Protein AF-0000000084706308 (afdb_homodimer)

Solvent-accessible surface area (backbone atoms only — not comparable to full-atom values): 10178 Å² total; per-residue (Å²): 135,61,53,50,60,60,33,54,38,55,50,48,43,50,51,79,38,47,87,76,48,51,57,66,57,46,27,50,43,51,40,46,37,45,72,59,53,70,84,87,71,53,30,69,55,48,35,55,48,48,58,41,57,66,33,68,71,45,45,56,20,54,71,73,40,57,69,68,36,50,52,40,48,49,49,53,52,53,50,44,68,77,33,52,69,28,53,55,66,61,70,117,137,63,51,49,59,59,32,54,38,55,51,47,44,52,50,78,37,48,87,76,47,52,58,67,56,48,28,49,42,52,41,47,37,46,72,60,55,70,84,86,68,54,31,68,57,47,34,55,49,47,60,40,57,66,32,68,71,45,44,57,21,55,72,71,42,58,68,68,36,50,52,41,48,49,50,51,50,50,49,45,68,75,35,52,70,28,54,56,67,58,71,116

InterPro domains:
  IPR006942 TH1 protein [PF04858] (2-83)
  IPR006942 TH1 protein [PTHR12144] (1-85)

Radius of gyration: 16.3 Å; Cα contacts (8 Å, |Δi|>4): 194; chains: 2; bounding box: 35×44×39 Å

Organism: Hyaloperonospora arabidopsidis (strain Emoy2) (NCBI:txid559515)

pLDDT: mean 88.95, std 15.42, range [30.66, 98.44]

Foldseek 3Di:
DPCVVPVLVVLVVCLVCVVVDALVRLLVVLQVVLVPDDDDDALSRLQSVVSNCPDPSSVVSLVVHDPSSVVSVVVSVVNCVVPVVSPPVPPD/DDCVVPVLVVLVVCLVCVVVDALVRLLVVLQVVLVPDDDDDALSRLQSVVSNCPDPSSVVSLVVHDPSSVVSVVVSVVNCVVPVVSPVVPPD

Secondary structure (DSSP, 8-state):
---GGGHHHHHHHHHHTTTTS-HHHHHHHHHHHHTT--SSPPHHHHHHHHHHHTSHHHHHHHHTS-HHHHHHHHHHHHHHHH-THHHHTT--/----TTHHHHHHHHHHTTTTS-HHHHHHHHHHHHTT--SSPPHHHHHHHHHHHTSHHHHHHHHTS-HHHHHHHHHHHHHHHH-THHHHTT--

Sequence (184 aa):
MITSGYVLPVLEFVYTNTLELDQALLRNFISMLFARIAPPFSPKFSAALTKILTHPKVQTAIKLCPIESKAKLRSFVGFCKKNPSVLSAAHFMITSGYVLPVLEFVYTNTLELDQALLRNFISMLFARIAPPFSPKFSAALTKILTHPKVQTAIKLCPIESKAKLRSFVGFCKKNPSVLSAAHF

Structure (mmCIF, N/CA/C/O backbone):
data_AF-0000000084706308-model_v1
#
loop_
_entity.id
_entity.type
_entity.pdbx_description
1 polymer 'BTB domain-containing protein'
#
loop_
_atom_site.group_PDB
_atom_site.id
_atom_site.type_symbol
_atom_site.label_atom_id
_atom_site.label_alt_id
_atom_site.label_comp_id
_atom_site.label_asym_id
_atom_site.label_entity_id
_atom_site.label_seq_id
_atom_site.pdbx_PDB_ins_code
_atom_site.Cartn_x
_atom_site.Cartn_y
_atom_site.Cartn_z
_atom_site.occupancy
_atom_site.B_iso_or_equiv
_atom_site.auth_seq_id
_atom_site.auth_comp_id
_atom_site.auth_asym_id
_atom_site.auth_atom_id
_atom_site.pdbx_PDB_model_num
ATOM 1 N N . MET A 1 1 ? -20.875 3.316 4.938 1 35.03 1 MET A N 1
ATOM 2 C CA . MET A 1 1 ? -20.328 3.658 3.629 1 35.03 1 MET A CA 1
ATOM 3 C C . MET A 1 1 ? -18.859 3.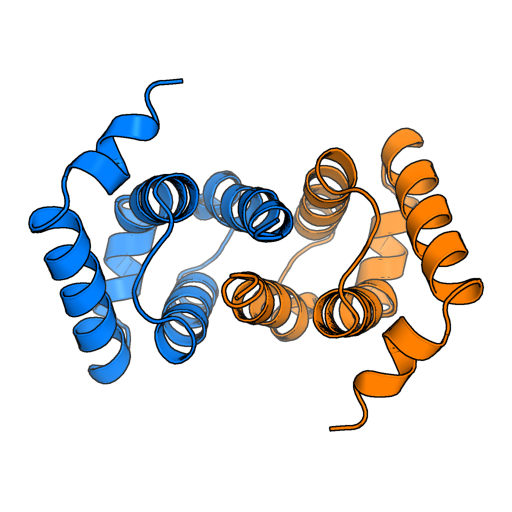246 3.523 1 35.03 1 MET A C 1
ATOM 5 O O . MET A 1 1 ? -18.047 3.586 4.391 1 35.03 1 MET A O 1
ATOM 9 N N . ILE A 1 2 ? -18.312 2.1 2.969 1 40.81 2 ILE A N 1
ATOM 10 C CA . ILE A 1 2 ? -17.25 1.104 2.885 1 40.81 2 ILE A CA 1
ATOM 11 C C . ILE A 1 2 ? -15.961 1.766 2.414 1 40.81 2 ILE A C 1
ATOM 13 O O . ILE A 1 2 ? -15.938 2.41 1.363 1 40.81 2 ILE A O 1
ATOM 17 N N . THR A 1 3 ? -15.109 2.379 3.312 1 47.69 3 THR A N 1
ATOM 18 C CA . THR A 1 3 ? -13.867 3.143 3.387 1 47.69 3 THR A CA 1
ATOM 19 C C . THR A 1 3 ? -12.781 2.496 2.529 1 47.69 3 THR A C 1
ATOM 21 O O . THR A 1 3 ? -11.867 1.855 3.055 1 47.69 3 THR A O 1
ATOM 24 N N . SER A 1 4 ? -13.281 1.636 1.463 1 55.03 4 SER A N 1
ATOM 25 C CA . SER A 1 4 ? -12.383 1.164 0.416 1 55.03 4 SER A CA 1
ATOM 26 C C . SER A 1 4 ? -11.531 2.305 -0.135 1 55.03 4 SER A C 1
ATOM 28 O O . SER A 1 4 ? -10.539 2.066 -0.82 1 55.03 4 SER A O 1
ATOM 30 N N . GLY A 1 5 ? -11.727 3.424 0.376 1 72.25 5 GLY A N 1
ATOM 31 C CA . GLY A 1 5 ? -11.18 4.586 -0.306 1 72.25 5 GLY A CA 1
ATOM 32 C C . GLY A 1 5 ? -9.703 4.797 -0.035 1 72.25 5 GLY A C 1
ATOM 33 O O . GLY A 1 5 ? -9.023 5.504 -0.78 1 72.25 5 GLY A O 1
ATOM 34 N N . TYR A 1 6 ? -9.25 3.924 0.937 1 83.06 6 TYR A N 1
ATOM 35 C CA . TYR A 1 6 ? -7.867 4.215 1.285 1 83.06 6 TYR A CA 1
ATOM 36 C C . TYR A 1 6 ? -6.914 3.27 0.565 1 83.06 6 TYR A C 1
ATOM 38 O O . TYR A 1 6 ? -5.723 3.561 0.436 1 83.06 6 TYR A O 1
ATOM 46 N N . VAL A 1 7 ? -7.484 2.186 0.052 1 87.88 7 VAL A N 1
ATOM 47 C CA . VAL A 1 7 ? -6.586 1.13 -0.401 1 87.88 7 VAL A CA 1
ATOM 48 C C . VAL A 1 7 ? -6.105 1.432 -1.818 1 87.88 7 VAL A C 1
ATOM 50 O O . VAL A 1 7 ? -4.984 1.078 -2.189 1 87.88 7 VAL A O 1
ATOM 53 N N . LEU A 1 8 ? -6.844 2.201 -2.543 1 90.38 8 LEU A N 1
ATOM 54 C CA . LEU A 1 8 ? -6.562 2.393 -3.963 1 90.38 8 LEU A CA 1
ATOM 55 C C . LEU A 1 8 ? -5.281 3.195 -4.156 1 90.38 8 LEU A C 1
ATOM 57 O O . LEU A 1 8 ? -4.414 2.809 -4.945 1 90.38 8 LEU A O 1
ATOM 61 N N . PRO A 1 9 ? -5.055 4.219 -3.395 1 91.81 9 PRO A N 1
ATOM 62 C CA . PRO A 1 9 ? -3.799 4.945 -3.6 1 91.81 9 PRO A CA 1
ATOM 63 C C . PRO A 1 9 ? -2.574 4.117 -3.215 1 91.81 9 PRO A C 1
ATOM 65 O O . PRO A 1 9 ? -1.508 4.273 -3.816 1 91.81 9 PRO A O 1
ATOM 68 N N . VAL A 1 10 ? -2.76 3.246 -2.312 1 91.75 10 VAL A N 1
ATOM 69 C CA . VAL A 1 10 ? -1.628 2.443 -1.862 1 91.75 10 VAL A CA 1
ATOM 70 C C . VAL A 1 10 ? -1.319 1.361 -2.895 1 91.75 10 VAL A C 1
ATOM 72 O O . VAL A 1 10 ? -0.152 1.085 -3.184 1 91.75 10 VAL A O 1
ATOM 75 N N . LEU A 1 11 ? -2.377 0.838 -3.49 1 94.56 11 LEU A N 1
ATOM 76 C CA . LEU A 1 11 ? -2.168 -0.123 -4.566 1 94.56 11 LEU A CA 1
ATOM 77 C C . LEU A 1 11 ? -1.586 0.561 -5.801 1 94.56 11 LEU A C 1
ATOM 79 O O . LEU A 1 11 ? -0.75 -0.017 -6.5 1 94.56 11 LEU A O 1
ATOM 83 N N . GLU A 1 12 ? -2.002 1.722 -6.027 1 94.62 12 GLU A N 1
ATOM 84 C CA . GLU A 1 12 ? -1.462 2.49 -7.148 1 94.62 12 GLU A CA 1
ATOM 85 C C . GLU A 1 12 ? 0.027 2.766 -6.961 1 94.62 12 GLU A C 1
ATOM 87 O O . GLU A 1 12 ? 0.797 2.725 -7.922 1 94.62 12 GLU A O 1
ATOM 92 N N . PHE A 1 13 ? 0.44 3.023 -5.742 1 95.56 13 PHE A N 1
ATOM 93 C CA . PHE A 1 13 ? 1.853 3.189 -5.422 1 95.56 13 PHE A CA 1
ATOM 94 C C . PHE A 1 13 ? 2.648 1.952 -5.82 1 95.56 13 PHE A C 1
ATOM 96 O O . PHE A 1 13 ? 3.68 2.057 -6.484 1 95.56 13 PHE A O 1
ATOM 103 N N . VAL A 1 14 ? 2.158 0.78 -5.457 1 96.94 14 VAL A N 1
ATOM 104 C CA . VAL A 1 14 ? 2.859 -0.457 -5.785 1 96.94 14 VAL A CA 1
ATOM 105 C C . VAL A 1 14 ? 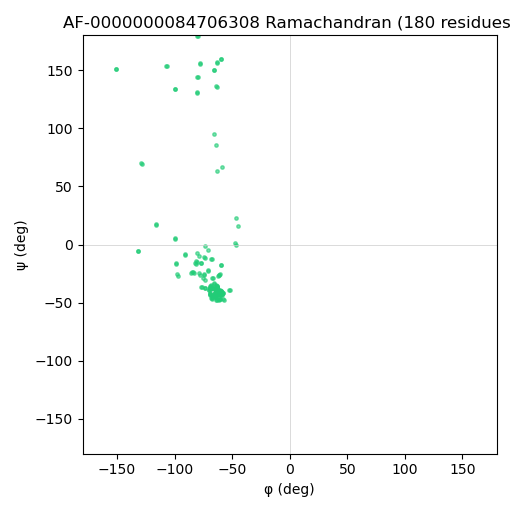2.91 -0.639 -7.301 1 96.94 14 VAL A C 1
ATOM 107 O O . VAL A 1 14 ? 3.965 -0.946 -7.859 1 96.94 14 VAL A O 1
ATOM 110 N N . TYR A 1 15 ? 1.771 -0.331 -7.91 1 97.25 15 TYR A N 1
ATOM 111 C CA . TYR A 1 15 ? 1.678 -0.522 -9.352 1 97.25 15 TYR A CA 1
ATOM 112 C C . TYR A 1 15 ? 2.654 0.388 -10.094 1 97.25 15 TYR A C 1
ATOM 114 O O . TYR A 1 15 ? 3.43 -0.073 -10.93 1 97.25 15 TYR A O 1
ATOM 122 N N . THR A 1 16 ? 2.709 1.638 -9.711 1 96.56 16 THR A N 1
ATOM 123 C CA . THR A 1 16 ? 3.48 2.631 -10.453 1 96.56 16 THR A CA 1
ATOM 124 C C . THR A 1 16 ? 4.969 2.488 -10.156 1 96.56 16 THR A C 1
ATOM 126 O O . THR A 1 16 ? 5.809 2.982 -10.906 1 96.56 16 THR A O 1
ATOM 129 N N . ASN A 1 17 ? 5.289 1.781 -9.117 1 96.5 17 ASN A N 1
ATOM 130 C CA . ASN A 1 17 ? 6.691 1.645 -8.75 1 96.5 17 ASN A CA 1
ATOM 131 C C . ASN A 1 17 ? 7.16 0.194 -8.852 1 96.5 17 ASN A C 1
ATOM 133 O O . ASN A 1 17 ? 8.18 -0.176 -8.266 1 96.5 17 ASN A O 1
ATOM 137 N N . THR A 1 18 ? 6.418 -0.626 -9.562 1 97.12 18 THR A N 1
ATOM 138 C CA . THR A 1 18 ? 6.719 -2.045 -9.703 1 97.12 18 THR A CA 1
ATOM 139 C C . THR A 1 18 ? 8.156 -2.244 -10.18 1 97.12 18 THR A C 1
ATOM 141 O O . THR A 1 18 ? 8.875 -3.102 -9.664 1 97.12 18 THR A O 1
ATOM 144 N N . LEU A 1 19 ? 8.609 -1.411 -11.078 1 96.5 19 LEU A N 1
ATOM 145 C CA . LEU A 1 19 ? 9.93 -1.58 -11.672 1 96.5 19 LEU A CA 1
ATOM 146 C C . LEU A 1 19 ? 11.023 -1.186 -10.68 1 96.5 19 LEU A C 1
ATOM 148 O O . LEU A 1 19 ? 12.133 -1.716 -10.727 1 96.5 19 LEU A O 1
ATOM 152 N N . GLU A 1 20 ? 10.695 -0.334 -9.742 1 95.94 20 GLU A N 1
ATOM 153 C CA . GLU A 1 20 ? 11.648 0.134 -8.742 1 95.94 20 GLU A CA 1
ATOM 154 C C . GLU A 1 20 ? 11.727 -0.825 -7.559 1 95.94 20 GLU A C 1
ATOM 156 O O . GLU A 1 20 ? 12.75 -0.891 -6.871 1 95.94 20 GLU A O 1
ATOM 161 N N . LEU A 1 21 ? 10.727 -1.593 -7.297 1 96.5 21 LEU A N 1
ATOM 162 C CA . LEU A 1 21 ? 10.695 -2.572 -6.215 1 96.5 21 LEU A CA 1
ATOM 163 C C . LEU A 1 21 ? 11.414 -3.852 -6.621 1 96.5 21 LEU A C 1
ATOM 165 O O . LEU A 1 21 ? 11.211 -4.363 -7.727 1 96.5 21 LEU A O 1
ATOM 169 N N . ASP A 1 22 ? 12.281 -4.332 -5.82 1 96 22 ASP A N 1
ATOM 170 C CA . ASP A 1 22 ? 12.969 -5.562 -6.199 1 96 22 ASP A CA 1
ATOM 171 C C . ASP A 1 22 ? 12.094 -6.785 -5.926 1 96 22 ASP A C 1
ATOM 173 O O . ASP A 1 22 ? 10.984 -6.656 -5.418 1 96 22 ASP A O 1
ATOM 177 N N . GLN A 1 23 ? 12.594 -7.941 -6.242 1 97.19 23 GLN A N 1
ATOM 178 C CA . GLN A 1 23 ? 11.836 -9.18 -6.148 1 97.19 23 GLN A CA 1
ATOM 179 C C . GLN A 1 23 ? 11.484 -9.508 -4.699 1 97.19 23 GLN A C 1
ATOM 181 O O . GLN A 1 23 ? 10.398 -10.023 -4.414 1 97.19 23 GLN A O 1
ATOM 186 N N . ALA A 1 24 ? 12.352 -9.156 -3.787 1 96.56 24 ALA A N 1
ATOM 187 C CA . ALA A 1 24 ? 12.094 -9.438 -2.375 1 96.56 24 ALA A CA 1
ATOM 188 C C . ALA A 1 24 ? 10.953 -8.57 -1.847 1 96.56 24 ALA A C 1
ATOM 190 O O . ALA A 1 24 ? 10.062 -9.062 -1.152 1 96.56 24 ALA A O 1
ATOM 191 N N . LEU A 1 25 ? 10.969 -7.336 -2.207 1 96.31 25 LEU A N 1
ATOM 192 C CA . LEU A 1 25 ? 9.914 -6.418 -1.79 1 96.31 25 LEU A CA 1
ATOM 193 C C . LEU A 1 25 ? 8.562 -6.832 -2.367 1 96.31 25 LEU A C 1
ATOM 195 O O . LEU A 1 25 ? 7.555 -6.828 -1.659 1 96.31 25 LEU A O 1
ATOM 199 N N . LEU A 1 26 ? 8.609 -7.266 -3.613 1 97.81 26 LEU A N 1
ATOM 200 C CA . LEU A 1 26 ? 7.363 -7.66 -4.258 1 97.81 26 LEU A CA 1
ATOM 201 C C . LEU A 1 26 ? 6.828 -8.953 -3.656 1 97.81 26 LEU A C 1
ATOM 203 O O . LEU A 1 26 ? 5.621 -9.102 -3.453 1 97.81 26 LEU A O 1
ATOM 207 N N . ARG A 1 27 ? 7.738 -9.898 -3.357 1 97.38 27 ARG A N 1
ATOM 208 C CA . ARG A 1 27 ? 7.332 -11.125 -2.689 1 97.38 27 ARG A CA 1
ATOM 209 C C . ARG A 1 27 ? 6.715 -10.836 -1.326 1 97.38 27 ARG A C 1
ATOM 211 O O . ARG A 1 27 ? 5.676 -11.398 -0.972 1 97.38 27 ARG A O 1
ATOM 218 N N . ASN A 1 28 ? 7.367 -9.945 -0.616 1 96.19 28 ASN A N 1
ATOM 219 C CA . ASN A 1 28 ? 6.871 -9.547 0.699 1 96.19 28 ASN A CA 1
ATOM 220 C C . ASN A 1 28 ? 5.488 -8.906 0.608 1 96.19 28 ASN A C 1
ATOM 222 O O . ASN A 1 28 ? 4.605 -9.211 1.411 1 96.19 28 ASN A O 1
ATOM 226 N N . PHE A 1 29 ? 5.32 -8.078 -0.367 1 96.81 29 PHE A N 1
ATOM 227 C CA . PHE A 1 29 ? 4.039 -7.414 -0.563 1 96.81 29 PHE A CA 1
ATOM 228 C C . PHE A 1 29 ? 2.932 -8.43 -0.817 1 96.81 29 PHE A C 1
ATOM 230 O O . PHE A 1 29 ? 1.877 -8.383 -0.182 1 96.81 29 PHE A O 1
ATOM 237 N N . ILE A 1 30 ? 3.199 -9.367 -1.707 1 97.31 30 ILE A N 1
ATOM 238 C CA . ILE A 1 30 ? 2.207 -10.359 -2.092 1 97.31 30 ILE A CA 1
ATOM 239 C C . ILE A 1 30 ? 1.869 -11.242 -0.893 1 97.31 30 ILE A C 1
ATOM 241 O O . ILE A 1 30 ? 0.695 -11.484 -0.598 1 97.31 30 ILE A O 1
ATOM 245 N N . SER A 1 31 ? 2.855 -11.625 -0.213 1 96.62 31 SER A N 1
ATOM 246 C CA . SER A 1 31 ? 2.66 -12.523 0.924 1 96.62 31 SER A CA 1
ATOM 247 C C . SER A 1 31 ? 1.868 -11.836 2.033 1 96.62 31 SER A C 1
ATOM 249 O O . SER A 1 31 ? 0.917 -12.414 2.568 1 96.62 31 SER A O 1
ATOM 251 N N . MET A 1 32 ? 2.209 -10.609 2.34 1 94.31 32 MET A N 1
ATOM 252 C CA . MET A 1 32 ? 1.547 -9.844 3.395 1 94.31 32 MET A CA 1
ATOM 253 C C . MET A 1 32 ? 0.094 -9.562 3.027 1 94.31 32 MET A C 1
ATOM 255 O O . MET A 1 32 ? -0.799 -9.695 3.867 1 94.31 32 MET A O 1
ATOM 259 N N . LEU A 1 33 ? -0.124 -9.203 1.8 1 95.12 33 LEU A N 1
ATOM 260 C CA . LEU A 1 33 ? -1.463 -8.859 1.336 1 95.12 33 LEU A CA 1
ATOM 261 C C . LEU A 1 33 ? -2.393 -10.062 1.411 1 95.12 33 LEU A C 1
ATOM 263 O O . LEU A 1 33 ? -3.455 -10 2.033 1 95.12 33 LEU A O 1
ATOM 267 N N . PHE A 1 34 ? -1.972 -11.18 0.937 1 95.44 34 PHE A N 1
ATOM 268 C CA . PHE A 1 34 ? -2.854 -12.336 0.797 1 95.44 34 PHE A CA 1
ATOM 269 C C . PHE A 1 34 ? -3.002 -13.07 2.125 1 95.44 34 PHE A C 1
ATOM 271 O O . PHE A 1 34 ? -3.926 -13.867 2.301 1 95.44 34 PHE A O 1
ATOM 278 N N . ALA A 1 35 ? -2.127 -12.742 3.027 1 93.94 35 ALA A N 1
ATOM 279 C CA . ALA A 1 35 ? -2.281 -13.297 4.371 1 93.94 35 ALA A CA 1
ATOM 280 C C . ALA A 1 35 ? -3.43 -12.617 5.113 1 93.94 35 ALA A C 1
ATOM 282 O O . ALA A 1 35 ? -3.912 -13.125 6.125 1 93.94 35 ALA A O 1
ATOM 283 N N . ARG A 1 36 ? -3.924 -11.5 4.512 1 90.31 36 ARG A N 1
ATOM 284 C CA . ARG A 1 36 ? -4.766 -10.68 5.375 1 90.31 36 ARG A CA 1
ATOM 285 C C . ARG A 1 36 ? -6.062 -10.297 4.672 1 90.31 36 ARG A C 1
ATOM 287 O O . ARG A 1 36 ? -6.977 -9.75 5.293 1 90.31 36 ARG A O 1
ATOM 294 N N . ILE A 1 37 ? -6.207 -10.617 3.447 1 89.25 37 ILE A N 1
ATOM 295 C CA . ILE A 1 37 ? -7.438 -10.234 2.768 1 89.25 37 ILE A CA 1
ATOM 296 C C . ILE A 1 37 ? -8.312 -11.469 2.559 1 89.25 37 ILE A C 1
ATOM 298 O O . ILE A 1 37 ? -7.816 -12.594 2.531 1 89.25 37 ILE A O 1
ATOM 302 N N . ALA A 1 38 ? -9.633 -11.203 2.477 1 88.38 38 ALA A N 1
ATOM 303 C CA . ALA A 1 38 ? -10.633 -12.25 2.275 1 88.38 38 ALA A CA 1
ATOM 304 C C . ALA A 1 38 ? -11.852 -11.711 1.533 1 88.38 38 ALA A C 1
ATOM 306 O O . ALA A 1 38 ? -12.148 -10.516 1.6 1 88.38 38 ALA A O 1
ATOM 307 N N . PRO A 1 39 ? -12.516 -12.664 0.761 1 86.81 39 PRO A N 1
ATOM 308 C CA . PRO A 1 39 ? -13.758 -12.258 0.099 1 86.81 39 PRO A CA 1
ATOM 309 C C . PRO A 1 39 ? -14.852 -11.867 1.089 1 86.81 39 PRO A C 1
ATOM 311 O O . PRO A 1 39 ? -14.805 -12.258 2.256 1 86.81 39 PRO A O 1
ATOM 314 N N . PRO A 1 40 ? -15.883 -10.969 0.548 1 86.44 40 PRO A N 1
ATOM 315 C CA . PRO A 1 40 ? -16.031 -10.477 -0.822 1 86.44 40 PRO A CA 1
ATOM 316 C C . PRO A 1 40 ? -15.109 -9.305 -1.132 1 86.44 40 PRO A C 1
ATOM 318 O O . PRO A 1 40 ? -14.828 -8.484 -0.25 1 86.44 40 PRO A O 1
ATOM 321 N N . PHE A 1 41 ? -14.617 -9.258 -2.365 1 87.94 41 PHE A N 1
ATOM 322 C CA . PHE A 1 41 ? -13.742 -8.18 -2.814 1 87.94 41 PHE A CA 1
ATOM 323 C C . PHE A 1 41 ? -14.523 -7.145 -3.617 1 87.94 41 PHE A C 1
ATOM 325 O O . PHE A 1 41 ? -15.367 -7.504 -4.445 1 87.94 41 PHE A O 1
ATOM 332 N N . SER A 1 42 ? -14.258 -5.891 -3.266 1 84.94 42 SER A N 1
ATOM 333 C CA . SER A 1 42 ? -14.898 -4.848 -4.059 1 84.94 42 SER A CA 1
ATOM 334 C C . SER A 1 42 ? -14.375 -4.844 -5.492 1 84.94 42 SER A C 1
ATOM 336 O O . SER A 1 42 ? -13.227 -5.215 -5.742 1 84.94 42 SER A O 1
ATOM 338 N N . PRO A 1 43 ? -15.172 -4.441 -6.445 1 88.25 43 PRO A N 1
ATOM 339 C CA . PRO A 1 43 ? -14.734 -4.391 -7.844 1 88.25 43 PRO A CA 1
ATOM 340 C C . PRO A 1 43 ? -13.508 -3.504 -8.047 1 88.25 43 PRO A C 1
ATOM 342 O O . PRO A 1 43 ? -12.609 -3.857 -8.812 1 88.25 43 PRO A O 1
ATOM 345 N N . LYS A 1 44 ? -13.484 -2.352 -7.387 1 87.31 44 LYS A N 1
ATOM 346 C CA . LYS A 1 44 ? -12.367 -1.422 -7.543 1 87.31 44 LYS A CA 1
ATOM 347 C C . LYS A 1 44 ? -11.062 -2.029 -7.023 1 87.31 44 LYS A C 1
ATOM 349 O O . LYS A 1 44 ? -10.023 -1.915 -7.668 1 87.31 44 LYS A O 1
ATOM 354 N N . PHE A 1 45 ? -11.195 -2.699 -5.891 1 89.62 45 PHE A N 1
ATOM 355 C CA . PHE A 1 45 ? -10.031 -3.365 -5.324 1 89.62 45 PHE A CA 1
ATOM 356 C C . PHE A 1 45 ? -9.539 -4.48 -6.238 1 89.62 45 PHE A C 1
ATOM 358 O O . PHE A 1 45 ? -8.344 -4.598 -6.504 1 89.62 45 PHE A O 1
ATOM 365 N N . SER A 1 46 ? -10.484 -5.23 -6.703 1 92.62 46 SER A N 1
ATOM 366 C CA . SER A 1 46 ? -10.141 -6.367 -7.555 1 92.62 46 SER A CA 1
ATOM 367 C C . SER A 1 46 ? -9.453 -5.914 -8.836 1 92.62 46 SER A C 1
ATOM 369 O O . SER A 1 46 ? -8.453 -6.504 -9.25 1 92.62 46 SER A O 1
ATOM 371 N N . ALA A 1 47 ? -9.906 -4.887 -9.359 1 92.38 47 ALA A N 1
ATOM 372 C CA . ALA A 1 47 ? -9.328 -4.359 -10.594 1 92.38 47 ALA A CA 1
ATOM 373 C C . ALA A 1 47 ? -7.91 -3.848 -10.367 1 92.38 47 ALA A C 1
ATOM 375 O O . ALA A 1 47 ? -6.996 -4.172 -11.125 1 92.38 47 ALA A O 1
ATOM 376 N N . ALA A 1 48 ? -7.762 -3.117 -9.305 1 92.94 48 ALA A N 1
ATOM 377 C CA . ALA A 1 48 ? -6.453 -2.555 -8.984 1 92.94 48 ALA A CA 1
ATOM 378 C C . ALA A 1 48 ? -5.441 -3.654 -8.688 1 92.94 48 ALA A C 1
ATOM 380 O O . ALA A 1 48 ? -4.301 -3.607 -9.156 1 92.94 48 ALA A O 1
ATOM 381 N N . LEU A 1 49 ? -5.918 -4.633 -7.938 1 95.25 49 LEU A N 1
ATOM 382 C CA . LEU A 1 49 ? -5.023 -5.727 -7.574 1 95.25 49 LEU A CA 1
ATOM 383 C C . LEU A 1 49 ? -4.668 -6.566 -8.797 1 95.25 49 LEU A C 1
ATOM 385 O O . LEU A 1 49 ? -3.521 -6.992 -8.945 1 95.25 49 LEU A O 1
ATOM 389 N N . THR A 1 50 ? -5.59 -6.758 -9.648 1 95.44 50 THR A N 1
ATOM 390 C CA . THR A 1 50 ? -5.355 -7.551 -10.852 1 95.44 50 THR A CA 1
ATOM 391 C C . THR A 1 50 ? -4.305 -6.891 -11.734 1 95.44 50 THR A C 1
ATOM 393 O O . THR A 1 50 ? -3.434 -7.566 -12.289 1 95.44 50 THR A O 1
ATOM 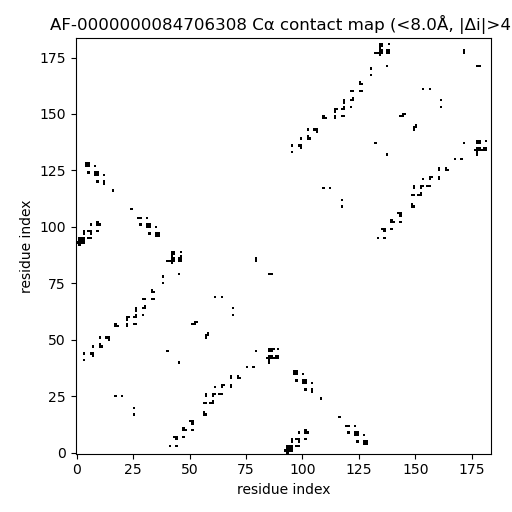396 N N . LYS A 1 51 ? -4.352 -5.594 -11.812 1 95.94 51 LYS A N 1
ATOM 397 C CA . LYS A 1 51 ? -3.354 -4.863 -12.586 1 95.94 51 LYS A CA 1
ATOM 398 C C . LYS A 1 51 ? -1.948 -5.117 -12.047 1 95.94 51 LYS A C 1
ATOM 400 O O . LYS A 1 51 ? -1.01 -5.316 -12.828 1 95.94 51 LYS A O 1
ATOM 405 N N . ILE A 1 52 ? -1.821 -5.164 -10.758 1 97.62 52 ILE A N 1
ATOM 406 C CA . ILE A 1 52 ? -0.539 -5.43 -10.117 1 97.62 52 ILE A CA 1
ATOM 407 C C . ILE A 1 52 ? -0.111 -6.867 -10.398 1 97.62 52 ILE A C 1
ATOM 409 O O . ILE A 1 52 ? 1.011 -7.113 -10.852 1 97.62 52 ILE A O 1
ATOM 413 N N . 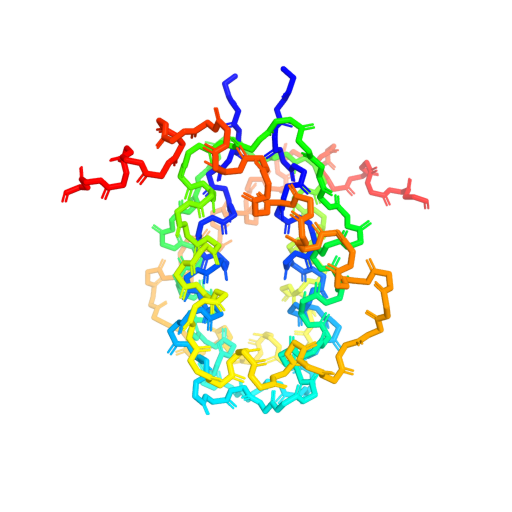LEU A 1 53 ? -1.025 -7.789 -10.227 1 97.38 53 LEU A N 1
ATOM 414 C CA . LEU A 1 53 ? -0.719 -9.211 -10.242 1 97.38 53 LEU A CA 1
ATOM 415 C C . LEU A 1 53 ? -0.37 -9.672 -11.656 1 97.38 53 LEU A C 1
ATOM 417 O O . LEU A 1 53 ? 0.337 -10.672 -11.836 1 97.38 53 LEU A O 1
ATOM 421 N N . THR A 1 54 ? -0.812 -8.938 -12.586 1 96.94 54 THR A N 1
ATOM 422 C CA . THR A 1 54 ? -0.601 -9.359 -13.969 1 96.94 54 THR A CA 1
ATOM 423 C C . THR A 1 54 ? 0.704 -8.789 -14.516 1 96.94 54 THR A C 1
ATOM 425 O O . THR A 1 54 ? 1.128 -9.141 -15.617 1 96.94 54 THR A O 1
ATOM 428 N N . HIS A 1 55 ? 1.318 -7.93 -13.828 1 97.69 55 HIS A N 1
ATOM 429 C CA . HIS A 1 55 ? 2.605 -7.398 -14.258 1 97.69 55 HIS A CA 1
ATOM 430 C C . HIS A 1 55 ? 3.666 -8.492 -14.305 1 97.69 55 HIS A C 1
ATOM 432 O O . HIS A 1 55 ? 3.816 -9.258 -13.352 1 97.69 55 HIS A O 1
ATOM 438 N N . PRO A 1 56 ? 4.484 -8.562 -15.344 1 98 56 PRO A N 1
ATOM 439 C CA . PRO A 1 56 ? 5.453 -9.648 -15.5 1 98 56 PRO A CA 1
ATOM 440 C C . PRO A 1 56 ? 6.426 -9.75 -14.328 1 98 56 PRO A C 1
ATOM 442 O O . PRO A 1 56 ? 6.727 -10.852 -13.859 1 98 56 PRO A O 1
ATOM 445 N N . LYS A 1 57 ? 6.898 -8.641 -13.852 1 98.19 57 LYS A N 1
ATOM 446 C CA . LYS A 1 57 ? 7.832 -8.648 -12.734 1 98.19 57 LYS A CA 1
ATOM 447 C C . LYS A 1 57 ? 7.18 -9.211 -11.477 1 98.19 57 LYS A C 1
ATOM 449 O O . LYS A 1 57 ? 7.824 -9.922 -10.695 1 98.19 57 LYS A O 1
ATOM 454 N N . VAL A 1 58 ? 5.934 -8.938 -11.297 1 98.44 58 VAL A N 1
ATOM 455 C CA . VAL A 1 58 ? 5.191 -9.438 -10.141 1 98.44 58 VAL A CA 1
ATOM 456 C C . VAL A 1 58 ? 4.918 -10.93 -10.305 1 98.44 58 VAL A C 1
ATOM 458 O O . VAL A 1 58 ? 4.984 -11.688 -9.336 1 98.44 58 VAL A O 1
ATOM 461 N N . GLN A 1 59 ? 4.648 -11.328 -11.516 1 98.19 59 GLN A N 1
ATOM 462 C CA . GLN A 1 59 ? 4.461 -12.75 -11.789 1 98.19 59 GLN A CA 1
ATOM 463 C C . GLN A 1 59 ? 5.707 -13.555 -11.422 1 98.19 59 GLN A C 1
ATOM 465 O O . GLN A 1 59 ? 5.602 -14.656 -10.891 1 98.19 59 GLN A O 1
ATOM 470 N N . THR A 1 60 ? 6.84 -12.977 -11.734 1 98.25 60 THR A N 1
ATOM 471 C CA . THR A 1 60 ? 8.094 -13.617 -11.352 1 98.25 60 THR A CA 1
ATOM 472 C C . THR A 1 60 ? 8.211 -13.711 -9.836 1 98.25 60 THR A C 1
ATOM 474 O O . THR A 1 60 ? 8.609 -14.742 -9.297 1 98.25 60 THR A O 1
ATOM 477 N N . ALA A 1 61 ? 7.871 -12.703 -9.117 1 98.19 61 ALA A N 1
ATOM 478 C CA . ALA A 1 61 ? 7.914 -12.68 -7.656 1 98.19 61 ALA A CA 1
ATOM 479 C C . ALA A 1 61 ? 6.957 -13.711 -7.062 1 98.19 61 ALA A C 1
ATOM 481 O O . ALA A 1 61 ? 7.273 -14.367 -6.066 1 98.19 61 ALA A O 1
ATOM 482 N N . ILE A 1 62 ? 5.82 -13.891 -7.668 1 98.06 62 ILE A N 1
ATOM 483 C CA . ILE A 1 62 ? 4.785 -14.805 -7.199 1 98.06 62 ILE A CA 1
ATOM 484 C C . ILE A 1 62 ? 5.312 -16.234 -7.23 1 98.06 62 ILE A C 1
ATOM 486 O O . ILE A 1 62 ? 5.008 -17.031 -6.34 1 98.06 62 ILE A O 1
ATOM 490 N N . LYS A 1 63 ? 6.125 -16.5 -8.227 1 97.62 63 LYS A N 1
ATOM 491 C CA . LYS A 1 63 ? 6.676 -17.844 -8.367 1 97.62 63 LYS A CA 1
ATOM 492 C C . LYS A 1 63 ? 7.535 -18.219 -7.16 1 97.62 63 LYS A C 1
ATOM 494 O O . LYS A 1 63 ? 7.641 -19.391 -6.805 1 97.62 63 LYS A O 1
ATOM 499 N N . LEU A 1 64 ? 8.078 -17.25 -6.531 1 97.19 64 LEU A N 1
ATOM 500 C CA . LEU A 1 64 ? 9 -17.484 -5.422 1 97.19 64 LEU A CA 1
ATOM 501 C C . LEU A 1 64 ? 8.289 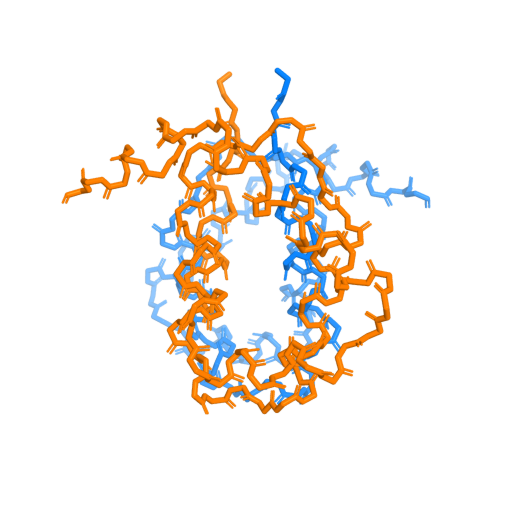-17.312 -4.082 1 97.19 64 LEU A C 1
ATOM 503 O O . LEU A 1 64 ? 8.906 -17.438 -3.025 1 97.19 64 LEU A O 1
ATOM 507 N N . CYS A 1 65 ? 7.023 -17.094 -4.055 1 98.06 65 CYS A N 1
ATOM 508 C CA . CYS A 1 65 ? 6.246 -16.922 -2.834 1 98.06 65 CYS A CA 1
ATOM 509 C C . CYS A 1 65 ? 5.973 -18.266 -2.172 1 98.06 65 CYS A C 1
ATOM 511 O O . CYS A 1 65 ? 5.992 -19.312 -2.834 1 98.06 65 CYS A O 1
ATOM 513 N N . PRO A 1 66 ? 5.727 -18.219 -0.87 1 97.44 66 PRO A N 1
ATOM 514 C CA . PRO A 1 66 ? 5.328 -19.438 -0.167 1 97.44 66 PRO A CA 1
ATOM 515 C C . PRO A 1 66 ? 4.035 -20.047 -0.717 1 97.44 66 PRO A C 1
ATOM 517 O O . PRO A 1 66 ? 3.219 -19.328 -1.302 1 97.44 66 PRO A O 1
ATOM 520 N N . ILE A 1 67 ? 3.783 -21.297 -0.472 1 97.56 67 ILE A N 1
ATOM 521 C CA . ILE A 1 67 ? 2.664 -22.078 -0.994 1 97.56 67 ILE A CA 1
ATOM 522 C C . ILE A 1 67 ? 1.348 -21.5 -0.49 1 97.56 67 ILE A C 1
ATOM 524 O O . ILE A 1 67 ? 0.362 -21.438 -1.229 1 97.56 67 ILE A O 1
ATOM 528 N N . GLU A 1 68 ? 1.355 -21.047 0.736 1 97.06 68 GLU A N 1
ATOM 529 C CA . GLU A 1 68 ? 0.142 -20.5 1.34 1 97.06 68 GLU A CA 1
ATOM 530 C C . GLU A 1 68 ? -0.31 -19.234 0.622 1 97.06 68 GLU A C 1
ATOM 532 O O . GLU A 1 68 ? -1.508 -19.016 0.419 1 97.06 68 GLU A O 1
ATOM 537 N N . SER A 1 69 ? 0.663 -18.453 0.255 1 96.94 69 SER A N 1
ATOM 538 C CA . SER A 1 69 ? 0.358 -17.219 -0.466 1 96.94 69 SER A CA 1
ATOM 539 C C . SER A 1 69 ? -0.175 -17.516 -1.864 1 96.94 69 SER A C 1
ATOM 541 O O . SER A 1 69 ? -1.108 -16.859 -2.33 1 96.94 69 SER A O 1
ATOM 543 N N . LYS A 1 70 ? 0.357 -18.5 -2.453 1 97.31 70 LYS A N 1
ATOM 544 C CA . LYS A 1 70 ? -0.077 -18.891 -3.789 1 97.31 70 LYS A CA 1
ATOM 545 C C . LYS A 1 70 ? -1.494 -19.453 -3.762 1 97.31 70 LYS A C 1
ATOM 547 O O . LYS A 1 70 ? -2.289 -19.203 -4.668 1 97.31 70 LYS A O 1
ATOM 552 N N . ALA A 1 71 ? -1.788 -20.188 -2.758 1 97.31 71 ALA A N 1
ATOM 553 C CA . ALA A 1 71 ? -3.129 -20.75 -2.613 1 97.31 71 ALA A CA 1
ATOM 554 C C . ALA A 1 71 ? -4.172 -19.641 -2.463 1 97.31 71 ALA A C 1
ATOM 556 O O . ALA A 1 71 ? -5.25 -19.703 -3.061 1 97.31 71 ALA A O 1
ATOM 557 N N . LYS A 1 72 ? -3.811 -18.656 -1.668 1 96.44 72 LYS A N 1
ATOM 558 C CA . LYS A 1 72 ? -4.719 -17.531 -1.467 1 96.44 72 LYS A CA 1
ATOM 559 C C . LYS A 1 72 ? -4.895 -16.734 -2.754 1 96.44 72 LYS A C 1
ATOM 561 O O . LYS A 1 72 ? -5.984 -16.234 -3.037 1 96.44 72 LYS A O 1
ATOM 566 N N . LEU A 1 73 ? -3.836 -16.625 -3.453 1 96.75 73 LEU A N 1
ATOM 567 C CA . LEU A 1 73 ? -3.9 -15.953 -4.746 1 96.75 73 LEU A CA 1
ATOM 568 C C . LEU A 1 73 ? -4.828 -16.703 -5.699 1 96.75 73 LEU A C 1
ATOM 570 O O . LEU A 1 73 ? -5.637 -16.078 -6.398 1 96.75 73 LEU A O 1
ATOM 574 N N . ARG A 1 74 ? -4.773 -17.953 -5.707 1 96 74 ARG A N 1
ATOM 575 C CA . ARG A 1 74 ? -5.652 -18.766 -6.539 1 96 74 ARG A CA 1
ATOM 576 C C . ARG A 1 74 ? -7.113 -18.578 -6.141 1 96 74 ARG A C 1
ATOM 578 O O . ARG A 1 74 ? -7.992 -18.516 -7.004 1 96 74 ARG A O 1
ATOM 585 N N . SER A 1 75 ? -7.289 -18.516 -4.879 1 96 75 SER A N 1
ATOM 586 C CA . SER A 1 75 ? -8.641 -18.266 -4.387 1 96 75 SER A CA 1
ATOM 587 C C . SER A 1 75 ? -9.164 -16.906 -4.863 1 96 75 SER A C 1
ATOM 589 O O . SER A 1 75 ? -10.336 -16.781 -5.227 1 96 75 SER A O 1
ATOM 591 N N . PHE A 1 76 ?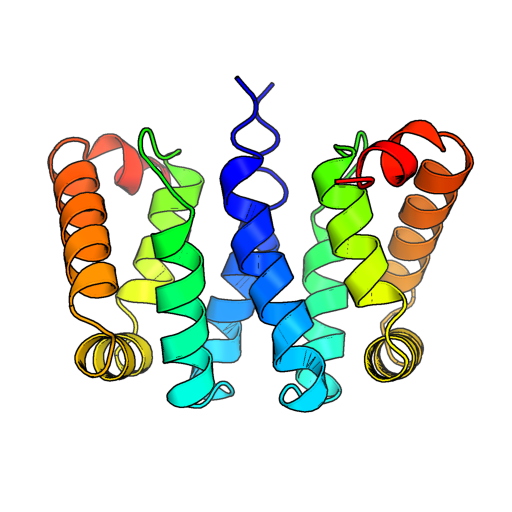 -8.336 -15.922 -4.801 1 95.06 76 PHE A N 1
ATOM 592 C CA . PHE A 1 76 ? -8.703 -14.594 -5.281 1 95.06 76 PHE A CA 1
ATOM 593 C C . PHE A 1 76 ? -9.062 -14.641 -6.762 1 95.06 76 PHE A C 1
ATOM 595 O O . PHE A 1 76 ? -10.078 -14.07 -7.172 1 95.06 76 PHE A O 1
ATOM 602 N N . VAL A 1 77 ? -8.273 -15.352 -7.52 1 95.25 77 VAL A N 1
ATOM 603 C CA . VAL A 1 77 ? -8.508 -15.484 -8.953 1 95.25 77 VAL A CA 1
ATOM 604 C C . VAL A 1 77 ? -9.812 -16.234 -9.203 1 95.25 77 VAL A C 1
ATOM 606 O O . VAL A 1 77 ? -10.602 -15.852 -10.07 1 95.25 77 VAL A O 1
ATOM 609 N N . GLY A 1 78 ? -9.977 -17.266 -8.445 1 95.5 78 GLY A N 1
ATOM 610 C CA . GLY A 1 78 ? -11.219 -18.016 -8.539 1 95.5 78 GLY A CA 1
ATOM 611 C C . GLY A 1 78 ? -12.445 -17.172 -8.25 1 95.5 78 GLY A C 1
ATOM 612 O O . GLY A 1 78 ? -13.453 -17.266 -8.945 1 95.5 78 GLY A O 1
ATOM 613 N N . PHE A 1 79 ? -12.32 -16.375 -7.266 1 93.5 79 PHE A N 1
ATOM 614 C CA . PHE A 1 79 ? -13.398 -15.461 -6.918 1 93.5 79 PHE A CA 1
ATOM 615 C C . PHE A 1 79 ? -13.695 -14.508 -8.07 1 93.5 79 PHE A C 1
ATOM 617 O O . PHE A 1 79 ? -14.859 -14.266 -8.406 1 93.5 79 PHE A O 1
ATOM 624 N N . CYS A 1 80 ? -12.664 -13.961 -8.609 1 93 80 CYS A N 1
ATOM 625 C CA . CYS A 1 80 ? -12.812 -13 -9.688 1 93 80 CYS A CA 1
ATOM 626 C C . CYS A 1 80 ? -13.445 -13.648 -10.914 1 93 80 CYS A C 1
ATOM 628 O O . CYS A 1 80 ? -14.242 -13.023 -11.617 1 93 80 CYS A O 1
ATOM 630 N N . LYS A 1 81 ? -13.125 -14.859 -11.164 1 92.88 81 LYS A N 1
ATOM 631 C CA . LYS A 1 81 ? -13.656 -15.594 -12.312 1 92.88 81 LYS A CA 1
ATOM 632 C C . LYS A 1 81 ? -15.148 -15.875 -12.148 1 92.88 81 LYS A C 1
ATOM 634 O O . LYS A 1 81 ? -15.906 -15.844 -13.117 1 92.88 81 LYS A O 1
ATOM 639 N N . LYS A 1 82 ? -15.484 -16.109 -10.961 1 93 82 LYS A N 1
ATOM 640 C CA . LYS A 1 82 ? -16.875 -16.438 -10.664 1 93 82 LYS A CA 1
ATOM 641 C C . LYS A 1 82 ? -17.734 -15.188 -10.57 1 93 82 LYS A C 1
ATOM 643 O O . LYS A 1 82 ? -18.969 -15.266 -10.664 1 93 82 LYS A O 1
ATOM 648 N N . ASN A 1 83 ? -17.031 -14.102 -10.43 1 90.56 83 ASN A N 1
ATOM 649 C CA . ASN A 1 83 ? -17.719 -12.828 -10.312 1 90.56 83 ASN A CA 1
ATOM 650 C C . ASN A 1 83 ? -17.172 -11.797 -11.297 1 90.56 83 ASN A C 1
ATOM 652 O O . ASN A 1 83 ? -16.625 -10.773 -10.891 1 90.56 83 ASN A O 1
ATOM 656 N N . PRO A 1 84 ? -17.406 -11.984 -12.531 1 84.31 84 PRO A N 1
ATOM 657 C CA . PRO A 1 84 ? -16.781 -11.125 -13.539 1 84.31 84 PRO A CA 1
ATOM 658 C C . PRO A 1 84 ? -17.172 -9.656 -13.383 1 84.31 84 PRO A C 1
ATOM 660 O O . PRO A 1 84 ? -16.453 -8.773 -13.852 1 84.31 84 PRO A O 1
ATOM 663 N N . SER A 1 85 ? -18.312 -9.398 -12.789 1 80.88 85 SER A N 1
ATOM 664 C CA . SER A 1 85 ? -18.75 -8.031 -12.555 1 80.88 85 SER A CA 1
ATOM 665 C C . SER A 1 85 ? -17.75 -7.273 -11.68 1 80.88 85 SER A C 1
ATOM 667 O O . SER A 1 85 ? -17.719 -6.043 -11.695 1 80.88 85 SER A O 1
ATOM 669 N N . VAL A 1 86 ? -16.922 -7.969 -11.008 1 78.31 86 VAL A N 1
ATOM 670 C CA . VAL A 1 86 ? -15.969 -7.332 -10.117 1 78.31 86 VAL A CA 1
ATOM 671 C C . VAL A 1 86 ? -14.805 -6.766 -10.93 1 78.31 86 VAL A C 1
ATOM 673 O O . VAL A 1 86 ? -14.148 -5.812 -10.5 1 78.31 86 VAL A O 1
ATOM 676 N N . LEU A 1 87 ? -14.523 -7.258 -12.078 1 75.31 87 LEU A N 1
ATOM 677 C CA . LEU A 1 87 ? -13.438 -6.785 -12.93 1 75.31 87 LEU A CA 1
ATOM 678 C C . LEU A 1 87 ? -13.961 -5.832 -14 1 75.31 87 LEU A C 1
ATOM 680 O O . LEU A 1 87 ? -13.203 -5.008 -14.523 1 75.31 87 LEU A O 1
ATOM 684 N N . SER A 1 88 ? -15.086 -5.93 -14.336 1 65.19 88 SER A N 1
ATOM 685 C CA . SER A 1 88 ? -15.664 -5.125 -15.406 1 65.19 88 SER A CA 1
ATOM 686 C C . SER A 1 88 ? -15.922 -3.693 -14.945 1 65.19 88 SER A C 1
ATOM 688 O O . SER A 1 88 ? -15.883 -2.764 -15.758 1 65.19 88 SER A O 1
ATOM 690 N N . ALA A 1 89 ? -16.156 -3.461 -13.797 1 52.53 89 ALA A N 1
ATOM 691 C CA . ALA A 1 89 ? -16.547 -2.127 -13.359 1 52.53 89 ALA A CA 1
ATOM 692 C C . ALA A 1 89 ? -15.398 -1.135 -13.5 1 52.53 89 ALA A C 1
ATOM 694 O O . ALA A 1 89 ? -15.57 0.065 -13.281 1 52.53 89 ALA A O 1
ATOM 695 N N . ALA A 1 90 ? -14.156 -1.616 -13.742 1 48.09 90 ALA A N 1
ATOM 696 C CA . ALA A 1 90 ? -12.992 -0.745 -13.922 1 48.09 90 ALA A CA 1
ATOM 697 C C . ALA A 1 90 ? -13.07 0.003 -15.25 1 48.09 90 ALA A C 1
ATOM 699 O O . ALA A 1 90 ? -12.086 0.622 -15.672 1 48.09 90 ALA A O 1
ATOM 700 N N . HIS A 1 91 ? -13.969 -0.237 -16.031 1 39.44 91 HIS A N 1
ATOM 701 C CA . HIS A 1 91 ? -14.086 0.596 -17.219 1 39.44 91 HIS A CA 1
ATOM 702 C C . HIS A 1 91 ? -14.375 2.047 -16.859 1 39.44 91 HIS A C 1
ATOM 704 O O . HIS A 1 91 ? -15.492 2.385 -16.469 1 39.44 91 HIS A O 1
ATOM 710 N N . PHE A 1 92 ? -13.383 2.555 -16.172 1 30.66 92 PHE A N 1
ATOM 711 C CA . PHE A 1 92 ? -13.492 4.008 -16.188 1 30.66 92 PHE A CA 1
ATOM 712 C C . PHE A 1 92 ? -13.258 4.551 -17.594 1 30.66 92 PHE A C 1
ATOM 714 O O . PHE A 1 92 ? -12.516 3.959 -18.375 1 30.66 92 PHE A O 1
ATOM 721 N N . MET B 1 1 ? -20.672 -3.436 6.562 1 34.31 1 MET B N 1
ATOM 722 C CA . MET B 1 1 ? -19.531 -3.701 7.422 1 34.31 1 MET B CA 1
ATOM 723 C C . MET B 1 1 ? -18.219 -3.334 6.715 1 34.31 1 MET B C 1
ATOM 725 O O . MET B 1 1 ? -17.969 -3.775 5.594 1 34.31 1 MET B O 1
ATOM 729 N N . ILE B 1 2 ? -17.469 -2.188 6.809 1 40.44 2 ILE B N 1
ATOM 730 C CA . ILE B 1 2 ? -16.547 -1.201 6.234 1 40.44 2 ILE B CA 1
ATOM 731 C C . ILE B 1 2 ? -15.195 -1.849 5.961 1 40.44 2 ILE B C 1
ATOM 733 O O . ILE B 1 2 ? -14.633 -2.514 6.832 1 40.44 2 ILE B O 1
ATOM 737 N N . THR B 1 3 ? -14.836 -2.377 4.742 1 47.06 3 THR B N 1
ATOM 738 C CA . THR B 1 3 ? -13.859 -3.049 3.896 1 47.06 3 THR B CA 1
ATOM 739 C C . THR B 1 3 ? -12.469 -2.432 4.082 1 47.06 3 THR B C 1
ATOM 741 O O . THR B 1 3 ? -11.984 -1.713 3.205 1 47.06 3 THR B O 1
ATOM 744 N N . SER B 1 4 ? -12.32 -1.586 5.285 1 53.81 4 SER B N 1
ATOM 745 C CA . SER B 1 4 ? -10.992 -1.146 5.691 1 53.81 4 SER B CA 1
ATOM 746 C C . SER B 1 4 ? -10 -2.307 5.691 1 53.81 4 SER B C 1
ATOM 748 O O . SER B 1 4 ? -8.789 -2.096 5.785 1 53.81 4 SER B O 1
ATOM 750 N N . GLY B 1 5 ? -10.453 -3.41 5.328 1 71.75 5 GLY B N 1
ATOM 751 C CA . GLY B 1 5 ? -9.672 -4.602 5.613 1 71.75 5 GLY B CA 1
ATOM 752 C C . GLY B 1 5 ? -8.516 -4.805 4.648 1 71.75 5 GLY B C 1
ATOM 753 O O . GLY B 1 5 ? -7.559 -5.512 4.957 1 71.75 5 GLY B O 1
ATOM 754 N N . TYR B 1 6 ? -8.609 -3.922 3.578 1 82.62 6 TYR B N 1
ATOM 755 C CA . TYR B 1 6 ? -7.574 -4.207 2.594 1 82.62 6 TYR B CA 1
ATOM 756 C C . TYR B 1 6 ? -6.387 -3.268 2.762 1 82.62 6 TYR B C 1
ATOM 758 O O . TYR B 1 6 ? -5.277 -3.568 2.312 1 82.62 6 TYR B O 1
ATOM 766 N N . VAL B 1 7 ? -6.648 -2.188 3.492 1 87.56 7 VAL B N 1
ATOM 767 C CA . VAL B 1 7 ? -5.645 -1.131 3.449 1 87.56 7 VAL B CA 1
ATOM 768 C C . VAL B 1 7 ? -4.527 -1.438 4.445 1 87.56 7 VAL B C 1
ATOM 770 O O . VAL B 1 7 ? -3.367 -1.096 4.211 1 87.56 7 VAL B O 1
ATOM 773 N N . LEU B 1 8 ? -4.812 -2.195 5.449 1 90.31 8 LEU B N 1
ATOM 774 C CA . LEU B 1 8 ? -3.869 -2.391 6.543 1 90.31 8 LEU B CA 1
ATOM 775 C C . LEU B 1 8 ? -2.668 -3.211 6.086 1 90.31 8 LEU B C 1
ATOM 777 O O . LEU B 1 8 ? -1.521 -2.836 6.336 1 90.31 8 LEU B O 1
ATOM 781 N N . PRO B 1 9 ? -2.863 -4.242 5.324 1 91.56 9 PRO B N 1
ATOM 782 C CA . PRO B 1 9 ? -1.68 -4.988 4.887 1 91.56 9 PRO B CA 1
ATOM 783 C C . PRO B 1 9 ? -0.791 -4.18 3.943 1 91.56 9 PRO B C 1
ATOM 785 O O . PRO B 1 9 ? 0.431 -4.352 3.941 1 91.56 9 PRO B O 1
ATOM 788 N N . VAL B 1 10 ? -1.393 -3.307 3.24 1 91.56 10 VAL B N 1
ATOM 789 C CA . VAL B 1 10 ? -0.619 -2.52 2.285 1 91.56 10 VAL B CA 1
ATOM 790 C C . VAL B 1 10 ? 0.172 -1.442 3.023 1 91.56 10 VAL B C 1
ATOM 792 O O . VAL B 1 10 ? 1.331 -1.18 2.695 1 91.56 10 VAL B O 1
ATOM 795 N N . LEU B 1 11 ? -0.446 -0.901 4.066 1 94.44 11 LEU B N 1
ATOM 796 C CA . LEU B 1 11 ? 0.279 0.056 4.895 1 94.44 11 LEU B CA 1
ATOM 797 C C . LEU B 1 11 ? 1.386 -0.636 5.684 1 94.44 11 LEU B C 1
ATOM 799 O O . LEU B 1 11 ? 2.463 -0.069 5.879 1 94.44 11 LEU B O 1
ATOM 803 N N . GLU B 1 12 ? 1.13 -1.788 6.086 1 94.5 12 GLU B N 1
ATOM 804 C CA . GLU B 1 12 ? 2.141 -2.562 6.801 1 94.5 12 GLU B CA 1
ATOM 805 C C . GLU B 1 12 ? 3.342 -2.857 5.906 1 94.5 12 GLU B C 1
ATOM 807 O O . GLU B 1 12 ? 4.484 -2.832 6.367 1 94.5 12 GLU B O 1
ATOM 812 N N . PHE B 1 13 ? 3.092 -3.113 4.648 1 95.5 13 PHE B N 1
ATOM 813 C CA . PHE B 1 13 ? 4.164 -3.299 3.678 1 95.5 13 PHE B CA 1
ATOM 814 C C . PHE B 1 13 ? 5.066 -2.072 3.629 1 95.5 13 PHE B C 1
ATOM 816 O O . PHE B 1 13 ? 6.293 -2.195 3.693 1 95.5 13 PHE B O 1
ATOM 823 N N . VAL B 1 14 ? 4.48 -0.899 3.561 1 96.94 14 VAL B N 1
ATOM 824 C CA . VAL B 1 14 ? 5.27 0.327 3.496 1 96.94 14 VAL B CA 1
ATOM 825 C C . VAL B 1 14 ? 6.059 0.501 4.789 1 96.94 14 VAL B C 1
ATOM 827 O O . VAL B 1 14 ? 7.258 0.794 4.758 1 96.94 14 VAL B O 1
ATOM 830 N N . TYR B 1 15 ? 5.367 0.207 5.883 1 97.19 15 TYR B N 1
ATOM 831 C CA . TYR B 1 15 ? 6.004 0.394 7.184 1 97.19 15 TYR B CA 1
ATOM 832 C C . TYR B 1 15 ? 7.199 -0.534 7.344 1 97.19 15 TYR B C 1
ATOM 834 O O . TYR B 1 15 ? 8.297 -0.087 7.688 1 97.19 15 TYR B O 1
ATOM 842 N N . THR B 1 16 ? 7.043 -1.777 6.996 1 96.5 16 THR B N 1
ATOM 843 C CA . THR B 1 16 ? 8.062 -2.787 7.262 1 96.5 16 THR B CA 1
ATOM 844 C C . THR B 1 16 ? 9.219 -2.662 6.27 1 96.5 16 THR B C 1
ATOM 846 O O . THR B 1 16 ? 10.312 -3.176 6.516 1 96.5 16 THR B O 1
ATOM 849 N N . ASN B 1 17 ? 8.992 -1.95 5.203 1 96.38 17 ASN B N 1
ATOM 850 C CA . ASN B 1 17 ? 10.039 -1.834 4.191 1 96.38 17 ASN B CA 1
ATOM 851 C C . ASN B 1 17 ? 10.523 -0.393 4.047 1 96.38 17 ASN B C 1
ATOM 853 O O . ASN B 1 17 ? 11.133 -0.038 3.035 1 96.38 17 ASN B O 1
ATOM 857 N N . THR B 1 18 ? 10.227 0.435 5.031 1 97.12 18 THR B N 1
ATOM 858 C CA . THR B 1 18 ? 10.586 1.847 5.008 1 97.12 18 THR B CA 1
ATOM 859 C C . THR B 1 18 ? 12.078 2.016 4.715 1 97.12 18 THR B C 1
ATOM 861 O O . THR B 1 18 ? 12.461 2.867 3.91 1 97.12 18 THR B O 1
ATOM 864 N N . LEU B 1 19 ? 12.891 1.177 5.266 1 96.44 19 LEU B N 1
ATOM 865 C CA . LEU B 1 19 ? 14.336 1.318 5.129 1 96.44 19 LEU B CA 1
ATOM 866 C C . LEU B 1 19 ? 14.789 0.917 3.729 1 96.44 19 LEU B C 1
ATOM 868 O O . LEU B 1 19 ? 15.789 1.435 3.223 1 96.44 19 LEU B O 1
ATOM 872 N N . GLU B 1 20 ? 14.039 0.066 3.078 1 95.88 20 GLU B N 1
ATOM 873 C CA . GLU B 1 20 ? 14.375 -0.409 1.74 1 95.88 20 GLU B CA 1
ATOM 874 C C . GLU B 1 20 ? 13.875 0.559 0.67 1 95.88 20 GLU B C 1
ATOM 876 O O . GLU B 1 20 ? 14.43 0.62 -0.427 1 95.88 20 GLU B O 1
ATOM 881 N N . LEU B 1 21 ? 12.891 1.344 0.928 1 96.5 21 LEU B N 1
ATOM 882 C CA . LEU B 1 21 ? 12.344 2.332 0.001 1 96.5 21 LEU B CA 1
ATOM 883 C C . LEU B 1 21 ? 13.195 3.598 -0.001 1 96.5 21 LEU B C 1
ATOM 885 O O . LEU B 1 21 ? 13.57 4.105 1.062 1 96.5 21 LEU B O 1
ATOM 889 N N . ASP B 1 22 ? 13.562 4.086 -1.121 1 96 22 ASP B N 1
ATOM 890 C CA . ASP B 1 22 ? 14.367 5.305 -1.133 1 96 22 ASP B CA 1
ATOM 891 C C . ASP B 1 22 ? 13.484 6.539 -0.948 1 96 22 ASP B C 1
ATOM 893 O O . ASP B 1 22 ? 12.266 6.43 -0.834 1 96 22 ASP B O 1
ATOM 897 N N . GLN B 1 23 ? 14.094 7.68 -0.924 1 97.25 23 GLN B N 1
ATOM 898 C CA . GLN B 1 23 ? 13.406 8.93 -0.637 1 97.25 23 GLN B CA 1
ATOM 899 C C . GLN B 1 23 ? 12.398 9.266 -1.731 1 97.25 23 GLN B C 1
ATOM 901 O O . GLN B 1 23 ? 11.32 9.805 -1.45 1 97.25 23 GLN B O 1
ATOM 906 N N . ALA B 1 24 ? 12.703 8.922 -2.947 1 96.62 24 ALA B N 1
ATOM 907 C CA . ALA B 1 24 ? 11.789 9.211 -4.051 1 96.62 24 ALA B CA 1
ATOM 908 C C . ALA B 1 24 ? 10.523 8.359 -3.949 1 96.62 24 ALA B C 1
ATOM 910 O O . ALA B 1 24 ? 9.414 8.867 -4.117 1 96.62 24 ALA B O 1
ATOM 911 N N . LEU B 1 25 ? 10.695 7.117 -3.635 1 96.38 25 LEU B N 1
ATOM 912 C CA . LEU B 1 25 ? 9.562 6.211 -3.479 1 96.38 25 LEU B CA 1
ATOM 913 C C . LEU B 1 25 ? 8.68 6.645 -2.314 1 96.38 25 LEU B C 1
ATOM 915 O O . LEU B 1 25 ? 7.449 6.656 -2.434 1 96.38 25 LEU B O 1
ATOM 919 N N . LEU B 1 26 ? 9.328 7.07 -1.249 1 97.88 26 LEU B N 1
ATOM 920 C CA . LEU B 1 26 ? 8.562 7.48 -0.078 1 97.88 26 LEU B CA 1
ATOM 921 C C . LEU B 1 26 ? 7.82 8.781 -0.343 1 97.88 26 LEU B C 1
ATOM 923 O O . LEU B 1 26 ? 6.672 8.945 0.074 1 97.88 26 LEU B O 1
ATOM 927 N N . ARG B 1 27 ? 8.492 9.719 -1.062 1 97.44 27 ARG B N 1
ATOM 928 C CA . ARG B 1 27 ? 7.82 10.961 -1.445 1 97.44 27 ARG B CA 1
ATOM 929 C C . ARG B 1 27 ? 6.609 10.68 -2.328 1 97.44 27 ARG B C 1
ATOM 931 O O . ARG B 1 27 ? 5.539 11.258 -2.131 1 97.44 27 ARG B O 1
ATOM 938 N N . ASN B 1 28 ? 6.816 9.773 -3.252 1 96.44 28 ASN B N 1
ATOM 939 C CA . ASN B 1 28 ? 5.734 9.391 -4.152 1 96.44 28 ASN B CA 1
ATOM 940 C C . ASN B 1 28 ? 4.57 8.766 -3.396 1 96.44 28 ASN B C 1
ATOM 942 O O . ASN B 1 28 ? 3.408 9.078 -3.666 1 96.44 28 ASN B O 1
ATOM 946 N N . PHE B 1 29 ? 4.891 7.938 -2.461 1 96.94 29 PHE B N 1
ATOM 947 C CA . PHE B 1 29 ? 3.863 7.285 -1.657 1 96.94 29 PHE B CA 1
ATOM 948 C C . PHE B 1 29 ? 3.035 8.312 -0.898 1 96.94 29 PHE B C 1
ATOM 950 O O . PHE B 1 29 ? 1.804 8.273 -0.936 1 96.94 29 PHE B O 1
ATOM 957 N N . ILE B 1 30 ? 3.705 9.25 -0.264 1 97.44 30 ILE B N 1
ATOM 958 C CA . ILE B 1 30 ? 3.041 10.258 0.553 1 97.44 30 ILE B CA 1
ATOM 959 C C . ILE B 1 30 ? 2.168 11.148 -0.333 1 97.44 30 ILE B C 1
ATOM 961 O O . ILE B 1 30 ? 1.003 11.398 -0.014 1 97.44 30 ILE B O 1
ATOM 965 N N . SER B 1 31 ? 2.691 11.516 -1.41 1 96.75 31 SER B N 1
ATOM 966 C CA . SER B 1 31 ? 1.971 12.414 -2.311 1 96.75 31 SER B CA 1
ATOM 967 C C . SER B 1 31 ? 0.729 11.734 -2.883 1 96.75 31 SER B C 1
ATOM 969 O O . SER B 1 31 ? -0.357 12.32 -2.887 1 96.75 31 SER B O 1
ATOM 971 N N . MET B 1 32 ? 0.855 10.508 -3.307 1 94.5 32 MET B N 1
ATOM 972 C CA . MET B 1 32 ? -0.25 9.758 -3.895 1 94.5 32 MET B CA 1
ATOM 973 C C . MET B 1 32 ? -1.337 9.492 -2.857 1 94.5 32 MET B C 1
ATOM 975 O O . MET B 1 32 ? -2.527 9.625 -3.15 1 94.5 32 MET B O 1
ATOM 979 N N . LEU B 1 33 ? -0.915 9.125 -1.685 1 95.19 33 LEU B N 1
ATOM 980 C CA . LEU B 1 33 ? -1.855 8.797 -0.619 1 95.19 33 LEU B CA 1
ATOM 981 C C . LEU B 1 33 ? -2.686 10.016 -0.231 1 95.19 33 LEU B C 1
ATOM 983 O O . LEU B 1 33 ? -3.916 9.961 -0.247 1 95.19 33 LEU B O 1
ATOM 987 N N . PHE B 1 34 ? -2.076 11.125 -0.019 1 95.5 34 PHE B N 1
ATOM 988 C CA . PHE B 1 34 ? -2.762 12.289 0.53 1 95.5 34 PHE B CA 1
ATOM 989 C C . PHE B 1 34 ? -3.537 13.023 -0.558 1 95.5 34 PHE B C 1
ATOM 991 O O . PHE B 1 34 ? -4.422 13.828 -0.261 1 95.5 34 PHE B O 1
ATOM 998 N N . ALA B 1 35 ? -3.213 12.68 -1.774 1 94.12 35 ALA B N 1
ATOM 999 C CA . ALA B 1 35 ? -4 13.234 -2.871 1 94.12 35 ALA B CA 1
ATOM 1000 C C . ALA B 1 35 ? -5.371 12.57 -2.951 1 94.12 35 ALA B C 1
ATOM 1002 O O . ALA B 1 35 ? -6.285 13.094 -3.594 1 94.12 35 ALA B O 1
ATOM 1003 N N . ARG B 1 36 ? -5.527 11.461 -2.191 1 90.62 36 ARG B N 1
ATOM 1004 C CA . ARG B 1 36 ? -6.695 10.656 -2.523 1 90.62 36 ARG B CA 1
ATOM 1005 C C . ARG B 1 36 ? -7.488 10.297 -1.27 1 90.62 36 ARG B C 1
ATOM 1007 O O . ARG B 1 36 ? -8.586 9.742 -1.359 1 90.62 36 ARG B O 1
ATOM 1014 N N . ILE B 1 37 ? -7.016 10.625 -0.134 1 89.25 37 ILE B N 1
ATOM 1015 C CA . ILE B 1 37 ? -7.762 10.266 1.066 1 89.25 37 ILE B CA 1
ATOM 1016 C C . ILE B 1 37 ? -8.406 11.508 1.669 1 89.25 37 ILE B C 1
ATOM 1018 O O . ILE B 1 37 ? -7.938 12.633 1.444 1 89.25 37 ILE B O 1
ATOM 1022 N N . ALA B 1 38 ? -9.508 11.25 2.393 1 88.62 38 ALA B N 1
ATOM 1023 C CA . ALA B 1 38 ? -10.258 12.32 3.045 1 88.62 38 ALA B CA 1
ATOM 1024 C C . ALA B 1 38 ? -10.961 11.805 4.301 1 88.62 38 ALA B C 1
ATOM 1026 O O . ALA B 1 38 ? -11.266 10.617 4.406 1 88.62 38 ALA B O 1
ATOM 1027 N N . PRO B 1 39 ? -11.148 12.781 5.305 1 87.06 39 PRO B N 1
ATOM 1028 C CA . PRO B 1 39 ? -11.906 12.391 6.5 1 87.06 39 PRO B CA 1
ATOM 1029 C C . PRO B 1 39 ? -13.352 12.023 6.188 1 87.06 39 PRO B C 1
ATOM 1031 O O . PRO B 1 39 ? -13.883 12.414 5.145 1 87.06 39 PRO B O 1
ATOM 1034 N N . PRO B 1 40 ? -13.992 11.156 7.16 1 86.69 40 PRO B N 1
ATOM 1035 C CA . PRO B 1 40 ? -13.461 10.656 8.43 1 86.69 40 PRO B CA 1
ATOM 1036 C C . PRO B 1 40 ? -12.523 9.461 8.25 1 86.69 40 PRO B C 1
ATOM 1038 O O . PRO B 1 40 ? -12.727 8.641 7.344 1 86.69 40 PRO B O 1
ATOM 1041 N N . PHE B 1 41 ? -11.484 9.391 9.078 1 88 41 PHE B N 1
ATOM 1042 C CA . PHE B 1 41 ? -10.523 8.297 9.039 1 88 41 PHE B CA 1
ATOM 1043 C C . PHE B 1 41 ? -10.828 7.273 10.125 1 88 41 PHE B C 1
ATOM 1045 O O . PHE B 1 41 ? -11.141 7.637 11.266 1 88 41 PHE B O 1
ATOM 1052 N N . SER B 1 42 ? -10.797 6.016 9.711 1 84.94 42 SER B N 1
ATOM 1053 C CA . SER B 1 42 ? -10.977 4.973 10.719 1 84.94 42 SER B CA 1
ATOM 1054 C C . SER B 1 42 ? -9.812 4.961 11.711 1 84.94 42 SER B C 1
ATOM 1056 O O . SER B 1 42 ? -8.688 5.309 11.359 1 84.94 42 SER B O 1
ATOM 1058 N N . PRO B 1 43 ? -10.047 4.559 12.93 1 88.25 43 PRO B N 1
ATOM 1059 C CA . PRO B 1 43 ? -8.984 4.5 13.93 1 88.25 43 PRO B CA 1
ATOM 1060 C C . PRO B 1 43 ? -7.828 3.588 13.516 1 88.25 43 PRO B C 1
ATOM 1062 O O . PRO B 1 43 ? -6.66 3.924 13.734 1 88.25 43 PRO B O 1
ATOM 1065 N N . LYS B 1 44 ? -8.141 2.438 12.922 1 87.31 44 LYS B N 1
ATOM 1066 C CA . LYS B 1 44 ? -7.113 1.487 12.523 1 87.31 44 LYS B CA 1
ATOM 1067 C C . LYS B 1 44 ? -6.223 2.074 11.43 1 87.31 44 LYS B C 1
ATOM 1069 O O . LYS B 1 44 ? -5 1.938 11.477 1 87.31 44 LYS B O 1
ATOM 1074 N N . PHE B 1 45 ? -6.887 2.756 10.492 1 89.75 45 PHE B N 1
ATOM 1075 C CA . PHE B 1 45 ? -6.137 3.404 9.422 1 89.75 45 PHE B CA 1
ATOM 1076 C C . PHE B 1 45 ? -5.246 4.508 9.977 1 89.75 45 PHE B C 1
ATOM 1078 O O . PHE B 1 45 ? -4.074 4.609 9.617 1 89.75 45 PHE B O 1
ATOM 1085 N N . SER B 1 46 ? -5.832 5.277 10.852 1 92.62 46 SER B N 1
ATOM 1086 C CA . SER B 1 46 ? -5.105 6.406 11.422 1 92.62 46 SER B CA 1
ATOM 1087 C C . SER B 1 46 ? -3.877 5.941 12.195 1 92.62 46 SER B C 1
ATOM 1089 O O . SER B 1 46 ? -2.795 6.516 12.062 1 92.62 46 SER B O 1
ATOM 1091 N N . ALA B 1 47 ? -4.02 4.918 12.875 1 92.38 47 ALA B N 1
ATOM 1092 C CA . ALA B 1 47 ? -2.916 4.383 13.664 1 92.38 47 ALA B CA 1
ATOM 1093 C C . ALA B 1 47 ? -1.801 3.852 12.773 1 92.38 47 ALA B C 1
ATOM 1095 O O . ALA B 1 47 ? -0.625 4.156 12.984 1 92.38 47 ALA B O 1
ATOM 1096 N N . ALA B 1 48 ? -2.205 3.115 11.789 1 93 48 ALA B N 1
ATOM 1097 C CA . ALA B 1 48 ? -1.228 2.535 10.867 1 93 48 ALA B CA 1
ATOM 1098 C C . ALA B 1 48 ? -0.48 3.625 10.102 1 93 48 ALA B C 1
ATOM 1100 O O . ALA B 1 48 ? 0.742 3.559 9.953 1 93 48 ALA B O 1
ATOM 1101 N N . LEU B 1 49 ? -1.254 4.605 9.688 1 95.31 49 LEU B N 1
ATOM 1102 C CA . LEU B 1 49 ? -0.637 5.688 8.922 1 95.31 49 LEU B CA 1
ATOM 1103 C C . LEU B 1 49 ? 0.283 6.52 9.812 1 95.31 49 LEU B C 1
ATOM 1105 O O . LEU B 1 49 ? 1.362 6.934 9.383 1 95.31 49 LEU B O 1
ATOM 1109 N N . THR B 1 50 ? -0.099 6.727 11.008 1 95.38 50 THR B N 1
ATOM 1110 C CA . THR B 1 50 ? 0.708 7.508 11.938 1 95.38 50 THR B CA 1
ATOM 1111 C C . THR B 1 50 ? 2.049 6.828 12.188 1 95.38 50 THR B C 1
ATOM 1113 O O . THR B 1 50 ? 3.09 7.488 12.234 1 95.38 50 THR B O 1
ATOM 1116 N N . LYS B 1 51 ? 2.027 5.535 12.273 1 95.88 51 LYS B N 1
ATOM 1117 C CA . LYS B 1 51 ? 3.268 4.789 12.461 1 95.88 51 LYS B CA 1
ATOM 1118 C C . LYS B 1 51 ? 4.23 5.02 11.297 1 95.88 51 LYS B C 1
ATOM 1120 O O . LYS B 1 51 ? 5.434 5.203 11.508 1 95.88 51 LYS B O 1
ATOM 1125 N N . ILE B 1 52 ? 3.699 5.074 10.117 1 97.62 52 ILE B N 1
ATOM 1126 C CA . ILE B 1 52 ? 4.504 5.324 8.93 1 97.62 52 ILE B CA 1
ATOM 1127 C C . ILE B 1 52 ? 5.039 6.754 8.953 1 97.62 52 ILE B C 1
ATOM 1129 O O . ILE B 1 52 ? 6.238 6.977 8.797 1 97.62 52 ILE B O 1
ATOM 1133 N N . LEU B 1 53 ? 4.172 7.684 9.258 1 97.38 53 LEU B N 1
ATOM 1134 C CA . LEU B 1 53 ? 4.473 9.102 9.117 1 97.38 53 LEU B CA 1
ATOM 1135 C C . LEU B 1 53 ? 5.48 9.547 10.172 1 97.38 53 LEU B C 1
ATOM 1137 O O . LEU B 1 53 ? 6.203 10.531 9.977 1 97.38 53 LEU B O 1
ATOM 1141 N N . THR B 1 54 ? 5.535 8.82 11.211 1 96.94 54 THR B N 1
ATOM 1142 C CA . THR B 1 54 ? 6.402 9.234 12.305 1 96.94 54 THR B CA 1
ATOM 1143 C C . THR B 1 54 ? 7.797 8.633 12.148 1 96.94 54 THR B C 1
ATOM 1145 O O . THR B 1 54 ? 8.711 8.969 12.898 1 96.94 54 THR B O 1
ATOM 1148 N N . HIS B 1 55 ? 7.984 7.766 11.234 1 97.62 55 HIS B N 1
ATOM 1149 C CA . HIS B 1 55 ? 9.312 7.215 10.977 1 97.62 55 HIS B CA 1
ATOM 1150 C C . HIS B 1 55 ? 10.273 8.297 10.5 1 97.62 55 HIS B C 1
ATOM 1152 O O . HIS B 1 55 ? 9.945 9.062 9.586 1 97.62 55 HIS B O 1
ATOM 1158 N N . PRO B 1 56 ? 11.5 8.344 11 1 98.06 56 PRO B N 1
ATOM 1159 C CA . PRO B 1 56 ? 12.438 9.422 10.664 1 98.06 56 PRO B CA 1
ATOM 1160 C C . PRO B 1 56 ? 12.711 9.516 9.164 1 98.06 56 PRO B C 1
ATOM 1162 O O . PRO B 1 56 ? 12.758 10.617 8.617 1 98.06 56 PRO B O 1
ATOM 1165 N N . LYS B 1 57 ? 12.867 8.414 8.523 1 98.19 57 LYS B N 1
ATOM 1166 C CA . LYS B 1 57 ? 13.133 8.414 7.086 1 98.19 57 LYS B CA 1
ATOM 1167 C C . LYS B 1 57 ? 11.953 8.984 6.309 1 98.19 57 LYS B C 1
ATOM 1169 O O . LYS B 1 57 ? 12.141 9.695 5.316 1 98.19 57 LYS B O 1
ATOM 1174 N N . VAL B 1 58 ? 10.773 8.734 6.766 1 98.44 58 VAL B N 1
ATOM 1175 C CA . VAL B 1 58 ? 9.57 9.25 6.125 1 98.44 58 VAL B CA 1
ATOM 1176 C C . VAL B 1 58 ? 9.43 10.742 6.398 1 98.44 58 VAL B C 1
ATOM 1178 O O . VAL B 1 58 ? 9.023 11.508 5.52 1 98.44 58 VAL B O 1
ATOM 1181 N N . GLN B 1 59 ? 9.797 11.141 7.582 1 98.25 59 GLN B N 1
ATOM 1182 C CA . GLN B 1 59 ? 9.789 12.562 7.91 1 98.25 59 GLN B CA 1
ATOM 1183 C C . GLN B 1 59 ? 10.703 13.352 6.98 1 98.25 59 GLN B C 1
ATOM 1185 O O . GLN B 1 59 ? 10.367 14.461 6.562 1 98.25 59 GLN B O 1
ATOM 1190 N N . THR B 1 60 ? 11.836 12.758 6.691 1 98.31 60 THR B N 1
ATOM 1191 C CA . THR B 1 60 ? 12.75 13.391 5.742 1 98.31 60 THR B CA 1
ATOM 1192 C C . THR B 1 60 ? 12.109 13.484 4.363 1 98.31 60 THR B C 1
ATOM 1194 O O . THR B 1 60 ? 12.203 14.523 3.699 1 98.31 60 THR B O 1
ATOM 1197 N N . ALA B 1 61 ? 11.453 12.492 3.902 1 98.19 61 ALA B N 1
ATOM 1198 C CA . ALA B 1 61 ? 10.773 12.477 2.609 1 98.19 61 ALA B CA 1
ATOM 1199 C C . ALA B 1 61 ? 9.664 13.523 2.562 1 98.19 61 ALA B C 1
ATOM 1201 O O . ALA B 1 61 ? 9.461 14.18 1.536 1 98.19 61 ALA B O 1
ATOM 1202 N N . ILE B 1 62 ? 8.969 13.727 3.633 1 98.06 62 ILE B N 1
ATOM 1203 C CA . ILE B 1 62 ? 7.855 14.656 3.734 1 98.06 62 ILE B CA 1
ATOM 1204 C C . ILE B 1 62 ? 8.352 16.078 3.502 1 98.06 62 ILE B C 1
ATOM 1206 O O . ILE B 1 62 ? 7.664 16.891 2.871 1 98.06 62 ILE B O 1
ATOM 1210 N N . LYS B 1 63 ? 9.539 16.328 3.98 1 97.69 63 LYS B N 1
ATOM 1211 C CA . LYS B 1 63 ? 10.109 17.672 3.826 1 97.69 63 LYS B CA 1
ATOM 1212 C C . LYS B 1 63 ? 10.273 18.031 2.354 1 97.69 63 LYS B C 1
ATOM 1214 O O . LYS B 1 63 ? 10.203 19.203 1.986 1 97.69 63 LYS B O 1
ATOM 1219 N N . LEU B 1 64 ? 10.422 17.047 1.546 1 97.19 64 LEU B N 1
ATOM 1220 C CA . LEU B 1 64 ? 10.688 17.266 0.128 1 97.19 64 LEU B CA 1
ATOM 1221 C C . LEU B 1 64 ? 9.414 17.109 -0.694 1 97.19 64 LEU B C 1
ATOM 1223 O O . LEU B 1 64 ? 9.445 17.25 -1.92 1 97.19 64 LEU B O 1
ATOM 1227 N N . CYS B 1 65 ? 8.297 16.922 -0.106 1 98.06 65 CYS B N 1
ATOM 1228 C CA . CYS B 1 65 ? 7.012 16.766 -0.788 1 98.06 65 CYS B CA 1
ATOM 1229 C C . CYS B 1 65 ? 6.473 18.125 -1.239 1 98.06 65 CYS B C 1
ATOM 1231 O O . CYS B 1 65 ? 6.836 19.156 -0.679 1 98.06 65 CYS B O 1
ATOM 1233 N N . PRO B 1 66 ? 5.637 18.094 -2.25 1 97.5 66 PRO B N 1
ATOM 1234 C CA . PRO B 1 66 ? 4.961 19.312 -2.668 1 97.5 66 PRO B CA 1
ATOM 1235 C C . PRO B 1 66 ? 4.105 19.922 -1.561 1 97.5 66 PRO B C 1
ATOM 1237 O O . PRO B 1 66 ? 3.672 19.219 -0.649 1 97.5 66 PRO B O 1
ATOM 1240 N N . ILE B 1 67 ? 3.777 21.188 -1.657 1 97.5 67 ILE B N 1
ATOM 1241 C CA . ILE B 1 67 ? 3.064 21.969 -0.658 1 97.5 67 ILE B CA 1
ATOM 1242 C C . ILE B 1 67 ? 1.663 21.406 -0.454 1 97.5 67 ILE B C 1
ATOM 1244 O O . ILE B 1 67 ? 1.164 21.359 0.673 1 97.5 67 ILE B O 1
ATOM 1248 N N . GLU B 1 68 ? 1.067 20.953 -1.531 1 97.06 68 GLU B N 1
ATOM 1249 C CA . GLU B 1 68 ? -0.29 20.422 -1.464 1 97.06 68 GLU B CA 1
ATOM 1250 C C . GLU B 1 68 ? -0.346 19.156 -0.607 1 97.06 68 GLU B C 1
ATOM 1252 O O . GLU B 1 68 ? -1.295 18.953 0.154 1 97.06 68 GLU B O 1
ATOM 1257 N N . SER B 1 69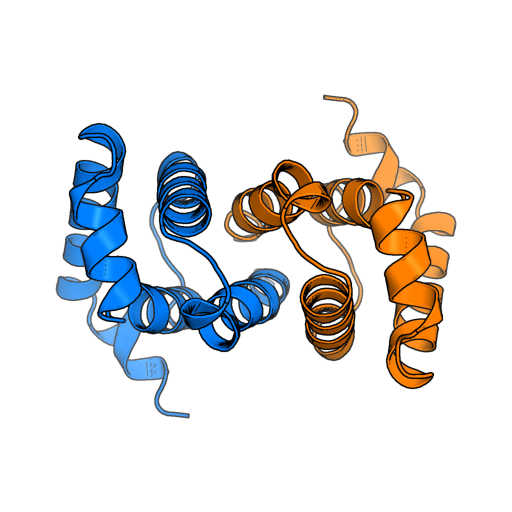 ? 0.672 18.375 -0.747 1 97.06 69 SER B N 1
ATOM 1258 C CA . SER B 1 69 ? 0.745 17.141 0.036 1 97.06 69 SER B CA 1
ATOM 1259 C C . SER B 1 69 ? 0.969 17.438 1.515 1 97.06 69 SER B C 1
ATOM 1261 O O . SER B 1 69 ? 0.375 16.797 2.381 1 97.06 69 SER B O 1
ATOM 1263 N N . LYS B 1 70 ? 1.729 18.406 1.768 1 97.38 70 LYS B N 1
ATOM 1264 C CA . LYS B 1 70 ? 2.008 18.797 3.145 1 97.38 70 LYS B CA 1
ATOM 1265 C C . LYS B 1 70 ? 0.767 19.391 3.811 1 97.38 70 LYS B C 1
ATOM 1267 O O . LYS B 1 70 ? 0.513 19.141 4.992 1 97.38 70 LYS B O 1
ATOM 1272 N N . ALA B 1 71 ? 0.034 20.109 3.053 1 97.38 71 ALA B N 1
ATOM 1273 C CA . ALA B 1 71 ? -1.2 20.688 3.578 1 97.38 71 ALA B CA 1
ATOM 1274 C C . ALA B 1 71 ? -2.197 19.609 3.963 1 97.38 71 ALA B C 1
ATOM 1276 O O . ALA B 1 71 ? -2.84 19.688 5.012 1 97.38 71 ALA B O 1
ATOM 1277 N N . LYS B 1 72 ? -2.283 18.625 3.109 1 96.56 72 LYS B N 1
ATOM 1278 C CA . LYS B 1 72 ? -3.188 17.516 3.383 1 96.56 72 LYS B CA 1
ATOM 1279 C C . LYS B 1 72 ? -2.721 16.719 4.594 1 96.56 72 LYS B C 1
ATOM 1281 O O . LYS B 1 72 ? -3.541 16.219 5.375 1 96.56 72 LYS B O 1
ATOM 1286 N N . LEU B 1 73 ? -1.456 16.578 4.695 1 96.81 73 LEU B N 1
ATOM 1287 C CA . LEU B 1 73 ? -0.887 15.906 5.855 1 96.81 73 LEU B CA 1
ATOM 1288 C C . LEU B 1 73 ? -1.215 16.672 7.137 1 96.81 73 LEU B C 1
ATOM 1290 O O . LEU B 1 73 ? -1.585 16.062 8.148 1 96.81 73 LEU B O 1
ATOM 1294 N N . ARG B 1 74 ? -1.146 17.938 7.109 1 96 74 ARG B N 1
ATOM 1295 C CA . ARG B 1 74 ? -1.493 18.766 8.258 1 96 74 ARG B CA 1
ATOM 1296 C C . ARG B 1 74 ? -2.963 18.594 8.633 1 96 74 ARG B C 1
ATOM 1298 O O . ARG B 1 74 ? -3.309 18.547 9.812 1 96 74 ARG B O 1
ATOM 1305 N N . SER B 1 75 ? -3.74 18.516 7.617 1 96 75 SER B N 1
ATOM 1306 C CA . SER B 1 75 ? -5.164 18.297 7.852 1 96 75 SER B CA 1
ATOM 1307 C C . SER B 1 75 ? -5.402 16.953 8.531 1 96 75 SER B C 1
ATOM 1309 O O . SER B 1 75 ? -6.246 16.844 9.422 1 96 75 SER B O 1
ATOM 1311 N N . PHE B 1 76 ? -4.73 15.945 8.07 1 95.12 76 PHE B N 1
ATOM 1312 C CA . PHE B 1 76 ? -4.828 14.625 8.68 1 95.12 76 PHE B CA 1
ATOM 1313 C C . PHE B 1 76 ? -4.418 14.672 10.148 1 95.12 76 PHE B C 1
ATOM 1315 O O . PHE B 1 76 ? -5.105 14.125 11.008 1 95.12 76 PHE B O 1
ATOM 1322 N N . VAL B 1 77 ? -3.338 15.375 10.414 1 95.19 77 VAL B N 1
ATOM 1323 C CA . VAL B 1 77 ? -2.828 15.508 11.773 1 95.19 77 VAL B CA 1
ATOM 1324 C C . VAL B 1 77 ? -3.834 16.281 12.633 1 95.19 77 VAL B C 1
ATOM 1326 O O . VAL B 1 77 ? -4.098 15.898 13.773 1 95.19 77 VAL B O 1
ATOM 1329 N N . GLY B 1 78 ? -4.336 17.312 12.047 1 95.44 78 GLY B N 1
ATOM 1330 C CA . GLY B 1 78 ? -5.363 18.078 12.742 1 95.44 78 GLY B CA 1
ATOM 1331 C C . GLY B 1 78 ? -6.586 17.25 13.086 1 95.44 78 GLY B C 1
ATOM 1332 O O . GLY B 1 78 ? -7.125 17.359 14.188 1 95.44 78 GLY B O 1
ATOM 1333 N N . PHE B 1 79 ? -6.973 16.438 12.18 1 93.56 79 PHE B N 1
ATOM 1334 C CA . PHE B 1 79 ? -8.094 15.539 12.414 1 93.56 79 PHE B CA 1
ATOM 1335 C C . PHE B 1 79 ? -7.797 14.594 13.562 1 93.56 79 PHE B C 1
ATOM 1337 O O . PHE B 1 79 ? -8.648 14.367 14.43 1 93.56 79 PHE B O 1
ATOM 1344 N N . CYS B 1 80 ? -6.656 14.031 13.523 1 92.94 80 CYS B N 1
ATOM 1345 C CA . CYS B 1 80 ? -6.266 13.07 14.547 1 92.94 80 CYS B CA 1
ATOM 1346 C C . CYS B 1 80 ? -6.203 13.727 15.922 1 92.94 80 CYS B C 1
ATOM 1348 O O . CYS B 1 80 ? -6.57 13.117 16.922 1 92.94 80 CYS B O 1
ATOM 1350 N N . LYS B 1 81 ? -5.777 14.93 15.977 1 92.75 81 LYS B N 1
ATOM 1351 C CA . LYS B 1 81 ? -5.66 15.664 17.234 1 92.75 81 LYS B CA 1
ATOM 1352 C C . LYS B 1 81 ? -7.039 15.969 17.828 1 92.75 81 LYS B C 1
ATOM 1354 O O . LYS B 1 81 ? -7.219 15.945 19.047 1 92.75 81 LYS B O 1
ATOM 1359 N N . LYS B 1 82 ? -7.914 16.203 16.953 1 92.75 82 LYS B N 1
ATOM 1360 C CA . LYS B 1 82 ? -9.266 16.562 17.391 1 92.75 82 LYS B CA 1
ATOM 1361 C C . LYS B 1 82 ? -10.078 15.32 17.734 1 92.75 82 LYS B C 1
ATOM 1363 O O . LYS B 1 82 ? -11.102 15.414 18.422 1 92.75 82 LYS B O 1
ATOM 1368 N N . ASN B 1 83 ? -9.555 14.219 17.281 1 90.31 83 ASN B N 1
ATOM 1369 C CA . ASN B 1 83 ? -10.227 12.945 17.531 1 90.31 83 ASN B CA 1
ATOM 1370 C C . ASN B 1 83 ? -9.273 11.914 18.109 1 90.31 83 ASN B C 1
ATOM 1372 O O . ASN B 1 83 ? -9.008 10.883 17.5 1 90.31 83 ASN B O 1
ATOM 1376 N N . PRO B 1 84 ? -8.883 12.109 19.297 1 83.62 84 PRO B N 1
ATOM 1377 C CA . PRO B 1 84 ? -7.852 11.242 19.875 1 83.62 84 PRO B CA 1
ATOM 1378 C C . PRO B 1 84 ? -8.281 9.773 19.938 1 83.62 84 PRO B C 1
ATOM 1380 O O . PRO B 1 84 ? -7.438 8.883 20 1 83.62 84 PRO B O 1
ATOM 1383 N N . SER B 1 85 ? -9.562 9.547 20 1 79.88 85 SER B N 1
ATOM 1384 C CA . SER B 1 85 ? -10.07 8.18 20.031 1 79.88 85 SER B CA 1
ATOM 1385 C C . SER B 1 85 ? -9.656 7.406 18.781 1 79.88 85 SER B C 1
ATOM 1387 O O . SER B 1 85 ? -9.633 6.172 18.797 1 79.88 85 SER B O 1
ATOM 1389 N N . VAL B 1 86 ? -9.273 8.086 17.781 1 77.81 86 VAL B N 1
ATOM 1390 C CA . VAL B 1 86 ? -8.891 7.43 16.531 1 77.81 86 VAL B CA 1
ATOM 1391 C C . VAL B 1 86 ? -7.488 6.848 16.672 1 77.81 86 VAL B C 1
ATOM 1393 O O . VAL B 1 86 ? -7.145 5.879 15.992 1 77.81 86 VAL B O 1
ATOM 1396 N N . LEU B 1 87 ? -6.668 7.359 17.5 1 73.69 87 LEU B N 1
ATOM 1397 C CA . LEU B 1 87 ? -5.305 6.871 17.703 1 73.69 87 LEU B CA 1
ATOM 1398 C C . LEU B 1 87 ? -5.238 5.926 18.906 1 73.69 87 LEU B C 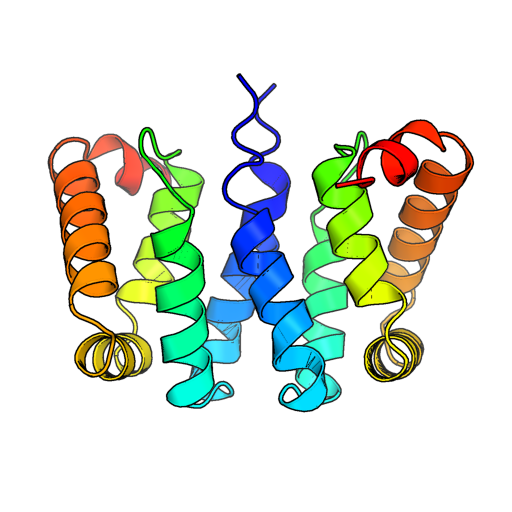1
ATOM 1400 O O . LEU B 1 87 ? -4.34 5.086 18.984 1 73.69 87 LEU B O 1
ATOM 1404 N N . SER B 1 88 ? -6.031 6.043 19.781 1 64.75 88 SER B N 1
ATOM 1405 C CA . SER B 1 88 ? -6.016 5.25 21 1 64.75 88 SER B CA 1
ATOM 1406 C C . SER B 1 88 ? -6.48 3.82 20.734 1 64.75 88 SER B C 1
ATOM 1408 O O . SER B 1 88 ? -6.062 2.889 21.422 1 64.75 88 SER B O 1
ATOM 1410 N N . ALA B 1 89 ? -7.273 3.607 19.859 1 52.25 89 ALA B N 1
ATOM 1411 C CA . ALA B 1 89 ? -7.863 2.283 19.688 1 52.25 89 ALA B CA 1
ATOM 1412 C C . ALA B 1 89 ? -6.82 1.277 19.219 1 52.25 89 ALA B C 1
ATOM 1414 O O . ALA B 1 89 ? -7.102 0.081 19.109 1 52.25 89 ALA B O 1
ATOM 1415 N N . ALA B 1 90 ? -5.629 1.772 18.797 1 48.25 90 ALA B N 1
ATOM 1416 C CA . ALA B 1 90 ? -4.566 0.881 18.344 1 48.25 90 ALA B CA 1
ATOM 1417 C C . ALA B 1 90 ? -3.92 0.156 19.516 1 48.25 90 ALA B C 1
ATOM 1419 O O . ALA B 1 90 ? -2.838 -0.422 19.375 1 48.25 90 ALA B O 1
ATOM 1420 N N . HIS B 1 91 ? -4.301 0.382 20.656 1 39.62 91 HIS B N 1
ATOM 1421 C CA . HIS B 1 91 ? -3.758 -0.454 21.719 1 39.62 91 HIS B CA 1
ATOM 1422 C C . HIS B 1 91 ? -4.066 -1.927 21.469 1 39.62 91 HIS B C 1
ATOM 1424 O O . HIS B 1 91 ? -5.211 -2.359 21.625 1 39.62 91 HIS B O 1
ATOM 1430 N N . PHE B 1 92 ? -3.445 -2.377 20.422 1 30.72 92 PHE B N 1
ATOM 1431 C CA . PHE B 1 92 ? -3.408 -3.836 20.422 1 30.72 92 PHE B CA 1
ATOM 1432 C C . PHE B 1 92 ? -2.623 -4.359 21.625 1 30.72 92 PHE B C 1
ATOM 1434 O O . PHE B 1 92 ? -1.687 -3.705 22.094 1 30.72 92 PHE B O 1
#